Protein AF-A0AA40RXJ2-F1 (afdb_monomer_lite)

InterPro domains:
  IPR011426 CamS sex pheromone cAM373 [PF07537] (45-150)

Secondary structure (DSSP, 8-state):
-----------SS-------S---SEEEPPP-TTS-EEEEETTEE---TTTTHHHHH-S-HHHHHHHHHHHHHHHTTTS-TTT-EEEE--SS-HHHHHHHHSBP-SS-TT-SBPPP-S--STTS----------EEEEEEETTEEEEEE-

Foldseek 3Di:
DDDPDDPDDDPDPDPPLPPPDQPAAWDWDDDDPQDAIFIDHRSHGAEALQPCQLVVLDPDPVVSVCVVVVVVVVCCVPQPRVFWHKYWHHPQHNVNFVLCQDEDDPVRPNHVFHDFPVDDDPPTRDRDQRGDTDIFIWGDDPPDTDTPDD

pLDDT: mean 86.06, std 20.91, range [30.03, 98.62]

Organism: Stutzerimonas stutzeri (NCBI:txid316)

Structure (mmCIF, N/CA/C/O backbone):
data_AF-A0AA40RXJ2-F1
#
_entry.id   AF-A0AA40RXJ2-F1
#
loop_
_atom_site.group_PDB
_atom_site.id
_atom_site.type_symbol
_atom_site.label_atom_id
_atom_site.label_alt_id
_atom_site.label_comp_id
_atom_site.label_asym_id
_atom_site.label_entity_id
_atom_site.label_seq_id
_atom_site.pdbx_PDB_ins_code
_atom_site.Cartn_x
_atom_site.Cartn_y
_atom_site.Cartn_z
_atom_site.occupancy
_atom_site.B_iso_or_equiv
_atom_site.auth_seq_id
_atom_site.auth_comp_id
_atom_site.auth_asym_id
_atom_site.auth_atom_id
_atom_site.pdbx_PDB_model_num
ATOM 1 N N . MET A 1 1 ? 19.383 -27.998 1.063 1.00 39.72 1 MET A N 1
ATOM 2 C CA . MET A 1 1 ? 19.387 -26.521 1.075 1.00 39.72 1 MET A CA 1
ATOM 3 C C . MET A 1 1 ? 18.384 -26.063 2.117 1.00 39.72 1 MET A C 1
ATOM 5 O O . MET A 1 1 ? 17.210 -26.362 1.966 1.00 39.72 1 MET A O 1
ATOM 9 N N . LEU A 1 2 ? 18.852 -25.442 3.201 1.00 30.27 2 LEU A N 1
ATOM 10 C CA . LEU A 1 2 ? 17.996 -24.834 4.220 1.00 30.27 2 LEU A CA 1
ATOM 11 C C . LEU A 1 2 ? 17.590 -23.437 3.739 1.00 30.27 2 LEU A C 1
ATOM 13 O O . LEU A 1 2 ? 18.419 -22.533 3.708 1.00 30.27 2 LEU A O 1
ATOM 17 N N . THR A 1 3 ? 16.330 -23.262 3.354 1.00 30.95 3 THR A N 1
ATOM 18 C CA . THR A 1 3 ? 15.737 -21.945 3.112 1.00 30.95 3 THR A CA 1
ATOM 19 C C . THR A 1 3 ? 15.373 -21.331 4.460 1.00 30.95 3 THR A C 1
ATOM 21 O O . THR A 1 3 ? 14.361 -21.669 5.071 1.00 30.95 3 THR A O 1
ATOM 24 N N . VAL A 1 4 ? 16.234 -20.443 4.952 1.00 34.75 4 VAL A N 1
ATOM 25 C CA . VAL A 1 4 ? 15.946 -19.584 6.104 1.00 34.75 4 VAL A CA 1
ATOM 26 C C . VAL A 1 4 ? 15.056 -18.446 5.605 1.00 34.75 4 VAL A C 1
ATOM 28 O O . VAL A 1 4 ? 15.537 -17.430 5.114 1.00 34.75 4 VAL A O 1
ATOM 31 N N . GLY A 1 5 ? 13.740 -18.646 5.675 1.00 30.03 5 GLY A N 1
ATOM 32 C CA . GLY A 1 5 ? 12.763 -17.577 5.495 1.00 30.03 5 GLY A CA 1
ATOM 33 C C . GLY A 1 5 ? 12.778 -16.672 6.723 1.00 30.03 5 GLY A C 1
ATOM 34 O O . GLY A 1 5 ? 12.234 -17.033 7.765 1.00 30.03 5 GLY A O 1
ATOM 35 N N . GLY A 1 6 ? 13.435 -15.518 6.619 1.00 30.84 6 GLY A N 1
ATOM 36 C CA . GLY A 1 6 ? 13.380 -14.483 7.645 1.00 30.84 6 GLY A CA 1
ATOM 37 C C . GLY A 1 6 ? 11.953 -13.952 7.775 1.00 30.84 6 GLY A C 1
ATOM 38 O O . GLY A 1 6 ? 11.461 -13.259 6.889 1.00 30.84 6 GLY A O 1
ATOM 39 N N . LEU A 1 7 ? 11.275 -14.282 8.876 1.00 37.50 7 LEU A N 1
ATOM 40 C CA . LEU A 1 7 ? 10.064 -13.583 9.301 1.00 37.50 7 LEU A CA 1
ATOM 41 C C . LEU A 1 7 ? 10.478 -12.187 9.786 1.00 37.50 7 LEU A C 1
ATOM 43 O O . LEU A 1 7 ? 11.019 -12.043 10.883 1.00 37.50 7 LEU A O 1
ATOM 47 N N . TYR A 1 8 ? 10.231 -11.158 8.978 1.00 36.06 8 TYR A N 1
ATOM 48 C CA . TYR A 1 8 ? 10.465 -9.773 9.377 1.00 36.06 8 TYR A CA 1
ATOM 49 C C . TYR A 1 8 ? 9.221 -9.224 10.074 1.00 36.06 8 TYR A C 1
ATOM 51 O O . TYR A 1 8 ? 8.202 -8.916 9.459 1.00 36.06 8 TYR A O 1
ATOM 59 N N . PHE A 1 9 ? 9.304 -9.159 11.400 1.00 36.75 9 PHE A N 1
ATOM 60 C CA . PHE A 1 9 ? 8.307 -8.522 12.246 1.00 36.75 9 PHE A CA 1
ATOM 61 C C . PHE A 1 9 ? 8.520 -7.005 12.239 1.00 36.75 9 PHE A C 1
ATOM 63 O O . PHE A 1 9 ? 9.613 -6.528 12.546 1.00 36.75 9 PHE A O 1
ATOM 70 N N . PHE A 1 10 ? 7.459 -6.243 11.974 1.00 45.56 10 PHE A N 1
ATOM 71 C CA . PHE A 1 10 ? 7.390 -4.846 12.387 1.00 45.56 10 PHE A CA 1
ATOM 72 C C . PHE A 1 10 ? 7.573 -4.778 13.907 1.00 45.56 10 PHE A C 1
ATOM 74 O O . PHE A 1 10 ? 6.887 -5.483 14.650 1.00 45.56 10 PHE A O 1
ATOM 81 N N . ASN A 1 11 ? 8.469 -3.911 14.381 1.00 34.88 11 ASN A N 1
ATOM 82 C CA . ASN A 1 11 ? 8.574 -3.566 15.798 1.00 34.88 11 ASN A CA 1
ATOM 83 C C . ASN A 1 11 ? 7.400 -2.649 16.195 1.00 34.88 11 ASN A C 1
ATOM 85 O O . ASN A 1 11 ? 7.585 -1.489 16.553 1.00 34.88 11 ASN A O 1
ATOM 89 N N . MET A 1 12 ? 6.175 -3.163 16.077 1.00 44.91 12 MET A N 1
ATOM 90 C CA . MET A 1 12 ? 5.073 -2.742 16.930 1.00 44.91 12 MET A CA 1
ATOM 91 C C . MET A 1 12 ? 5.325 -3.378 18.293 1.00 44.91 12 MET A C 1
ATOM 93 O O . MET A 1 12 ? 5.675 -4.558 18.353 1.00 44.91 12 MET A O 1
ATOM 97 N N . ASN A 1 13 ? 5.159 -2.612 19.376 1.00 35.81 13 ASN A N 1
ATOM 98 C CA . ASN A 1 13 ? 5.110 -3.136 20.742 1.00 35.81 13 ASN A CA 1
ATOM 99 C C . ASN A 1 13 ? 4.423 -4.501 20.730 1.00 35.81 13 ASN A C 1
ATOM 101 O O . ASN A 1 13 ? 3.267 -4.588 20.320 1.00 35.81 13 ASN A O 1
ATOM 105 N N . ARG A 1 14 ? 5.175 -5.550 21.083 1.00 39.16 14 ARG A N 1
ATOM 106 C CA . ARG A 1 14 ? 4.773 -6.952 20.951 1.00 39.16 14 ARG A CA 1
ATOM 107 C C . ARG A 1 14 ? 3.358 -7.145 21.489 1.00 39.16 14 ARG A C 1
ATOM 109 O O . ARG A 1 14 ? 3.168 -7.319 22.690 1.00 39.16 14 ARG A O 1
ATOM 116 N N . VAL A 1 15 ? 2.369 -7.178 20.601 1.00 38.34 15 VAL A N 1
ATOM 117 C CA . VAL A 1 15 ? 1.108 -7.835 20.910 1.00 38.34 15 VAL A CA 1
ATOM 118 C C . VAL A 1 15 ? 1.434 -9.312 20.777 1.00 38.34 15 VAL A C 1
ATOM 120 O O . VAL A 1 15 ? 1.390 -9.880 19.689 1.00 38.34 15 VAL A O 1
ATOM 123 N N . SER A 1 16 ? 1.896 -9.915 21.872 1.00 33.78 16 SER A N 1
ATOM 124 C CA . SER A 1 16 ? 1.992 -11.366 21.962 1.00 33.78 16 SER A CA 1
ATOM 125 C C . SER A 1 16 ? 0.623 -11.930 21.577 1.00 33.78 16 SER A C 1
ATOM 127 O O . SER A 1 16 ? -0.365 -11.552 22.213 1.00 33.78 16 SER A O 1
ATOM 129 N N . PRO A 1 17 ? 0.510 -12.799 20.557 1.00 35.94 17 PRO A N 1
ATOM 130 C CA . PRO A 1 17 ? -0.735 -13.494 20.312 1.00 35.94 17 PRO A CA 1
ATOM 131 C C . PRO A 1 17 ? -0.895 -14.503 21.446 1.00 35.94 17 PRO A C 1
ATOM 133 O O . PRO A 1 17 ? -0.436 -15.641 21.365 1.00 35.94 17 PRO A O 1
ATOM 136 N N . THR A 1 18 ? -1.514 -14.077 22.545 1.00 34.28 18 THR A N 1
ATOM 137 C CA . THR A 1 18 ? -2.051 -15.007 23.529 1.00 34.28 18 THR A CA 1
ATOM 138 C C . THR A 1 18 ? -3.176 -15.739 22.816 1.00 34.28 18 THR A C 1
ATOM 140 O O . THR A 1 18 ? -4.298 -15.245 22.712 1.00 34.28 18 THR A O 1
ATOM 143 N N . ALA A 1 19 ? -2.855 -16.905 22.257 1.00 44.91 19 ALA A N 1
ATOM 144 C CA . ALA A 1 19 ? -3.822 -17.845 21.721 1.00 44.91 19 ALA A CA 1
ATOM 145 C C . ALA A 1 19 ? -4.636 -18.435 22.882 1.00 44.91 19 ALA A C 1
ATOM 147 O O . ALA A 1 19 ? -4.499 -19.596 23.251 1.00 44.91 19 ALA A O 1
ATOM 148 N N . THR A 1 20 ? -5.496 -17.617 23.477 1.00 38.94 20 THR A N 1
ATOM 149 C CA . THR A 1 20 ? -6.551 -18.055 24.381 1.00 38.94 20 THR A CA 1
ATOM 150 C C . THR A 1 20 ? -7.874 -17.755 23.701 1.00 38.94 20 THR A C 1
ATOM 152 O O . THR A 1 20 ? -8.371 -16.635 23.745 1.00 38.94 20 THR A O 1
ATOM 155 N N . LYS A 1 21 ? -8.415 -18.819 23.094 1.00 43.00 21 LYS A N 1
ATOM 156 C CA . LYS A 1 21 ? -9.666 -18.937 22.328 1.00 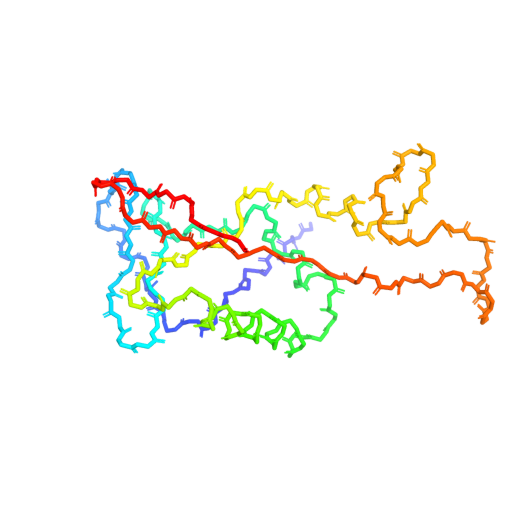43.00 21 LYS A CA 1
ATOM 157 C C . LYS A 1 21 ? -9.583 -18.454 20.874 1.00 43.00 21 LYS A C 1
ATOM 159 O O . LYS A 1 21 ? -9.309 -17.295 20.596 1.00 43.00 21 LYS A O 1
ATOM 164 N N . LYS A 1 22 ? -9.892 -19.369 19.940 1.00 47.09 22 LYS A N 1
ATOM 165 C CA . LYS A 1 22 ? -10.300 -19.040 18.566 1.00 47.09 22 LYS A CA 1
ATOM 166 C C . LYS A 1 22 ? -11.563 -18.176 18.650 1.00 47.09 22 LYS A C 1
ATOM 168 O O . LYS A 1 22 ? -12.671 -18.706 18.679 1.00 47.09 22 LYS A O 1
ATOM 173 N N . ALA A 1 23 ? -11.401 -16.864 18.750 1.00 55.38 23 ALA A N 1
ATOM 174 C CA . ALA A 1 23 ? -12.475 -15.943 18.434 1.00 55.38 23 ALA A CA 1
ATOM 175 C C . ALA A 1 23 ? -12.657 -16.004 16.912 1.00 55.38 23 ALA A C 1
ATOM 177 O O . ALA A 1 23 ? -11.798 -15.555 16.159 1.00 55.38 23 ALA A O 1
ATOM 178 N N . SER A 1 24 ? -13.718 -16.678 16.474 1.00 68.94 24 SER A N 1
ATOM 179 C CA . SER A 1 24 ? -14.178 -16.654 15.085 1.00 68.94 24 SER A CA 1
ATOM 180 C C . SER A 1 24 ? -14.743 -15.267 14.789 1.00 68.94 24 SER A C 1
ATOM 182 O O . SER A 1 24 ? -15.539 -14.769 15.587 1.00 68.94 24 SER A O 1
ATOM 184 N N . GLY A 1 25 ? -14.382 -14.671 13.651 1.00 84.00 25 GLY A N 1
ATOM 185 C CA . GLY A 1 25 ? -14.966 -13.408 13.188 1.00 84.00 25 GLY A CA 1
ATOM 186 C C . GLY A 1 25 ? -14.036 -12.194 13.253 1.00 84.00 25 GLY A C 1
ATOM 187 O O . GLY A 1 25 ? -12.816 -12.318 13.375 1.00 84.00 25 GLY A O 1
ATOM 188 N N . VAL A 1 26 ? -14.637 -11.009 13.106 1.00 90.31 26 VAL A N 1
ATOM 189 C CA . VAL A 1 26 ? -13.943 -9.719 13.002 1.00 90.31 26 VAL A CA 1
ATOM 190 C C . VAL A 1 26 ? -13.939 -9.010 14.355 1.00 90.31 26 VAL A C 1
ATOM 192 O O . VAL A 1 26 ? -14.965 -8.867 15.016 1.00 90.31 26 VAL A O 1
ATOM 195 N N . GLN A 1 27 ? -12.762 -8.563 14.769 1.00 92.38 27 GLN A N 1
ATOM 196 C CA . GLN A 1 27 ? -12.503 -7.807 15.987 1.00 92.38 27 GLN A CA 1
ATOM 197 C C . GLN A 1 27 ? -11.632 -6.595 15.643 1.00 92.38 27 GLN A C 1
ATOM 199 O O . GLN A 1 27 ? -11.050 -6.520 14.561 1.00 92.38 27 GLN A O 1
ATOM 204 N N . ILE A 1 28 ? -11.513 -5.651 16.576 1.00 93.44 28 ILE A N 1
ATOM 205 C CA . ILE A 1 28 ? -10.595 -4.518 16.440 1.00 93.44 28 ILE A CA 1
ATOM 206 C C . ILE A 1 28 ? -9.729 -4.358 17.685 1.00 93.44 28 ILE A C 1
ATOM 208 O O . ILE A 1 28 ? -10.127 -4.761 18.781 1.00 93.44 28 ILE A O 1
ATOM 212 N N . THR A 1 29 ? -8.546 -3.771 17.523 1.00 93.12 29 THR A N 1
ATOM 213 C CA . THR A 1 29 ? -7.649 -3.451 18.643 1.00 93.12 29 THR A CA 1
ATOM 214 C C . THR A 1 29 ? -8.252 -2.407 19.585 1.00 93.12 29 THR A C 1
ATOM 216 O O . THR A 1 29 ? -9.240 -1.740 19.271 1.00 93.12 29 THR A O 1
ATOM 219 N N . GLN A 1 30 ? -7.671 -2.270 20.779 1.00 90.81 30 GLN A N 1
ATOM 220 C CA . GLN A 1 30 ? -8.112 -1.282 21.764 1.00 90.81 30 GLN A CA 1
ATOM 221 C C . GLN A 1 30 ? -7.914 0.149 21.252 1.00 90.81 30 GLN A C 1
ATOM 223 O O . GLN A 1 30 ? -6.937 0.446 20.567 1.00 90.81 30 GLN A O 1
ATOM 228 N N . SER A 1 31 ? -8.843 1.039 21.605 1.00 89.75 31 SER A N 1
ATOM 229 C CA . SER A 1 31 ? -8.748 2.451 21.234 1.00 89.75 31 SER A CA 1
ATOM 230 C C . SER A 1 31 ? -7.628 3.140 22.011 1.00 89.75 31 SER A C 1
ATOM 232 O O . SER A 1 31 ? -7.548 3.023 23.233 1.00 89.75 31 SER A O 1
ATOM 234 N N . THR A 1 32 ? -6.777 3.870 21.291 1.00 92.88 32 THR A N 1
ATOM 235 C CA . THR A 1 32 ? -5.729 4.727 21.854 1.00 92.88 32 THR A CA 1
ATOM 236 C C . THR A 1 32 ? -5.882 6.123 21.249 1.00 92.88 32 THR A C 1
ATOM 238 O O . THR A 1 32 ? -5.952 6.231 20.022 1.00 92.88 32 THR A O 1
ATOM 241 N N . PRO A 1 33 ? -5.943 7.203 22.053 1.00 91.25 33 PRO A N 1
ATOM 242 C CA . PRO A 1 33 ? -6.130 8.553 21.529 1.00 91.25 33 PRO A CA 1
ATOM 243 C C . PRO A 1 33 ? -5.108 8.910 20.441 1.00 91.25 33 PRO A C 1
ATOM 245 O O . PRO A 1 33 ? -3.904 8.746 20.625 1.00 91.25 33 PRO A O 1
ATOM 248 N N . GLY A 1 34 ? -5.597 9.398 19.299 1.00 90.44 34 GLY A N 1
ATOM 249 C CA . GLY A 1 34 ? -4.760 9.806 18.164 1.00 90.44 34 GLY A CA 1
ATOM 250 C C . GLY A 1 34 ? -4.219 8.665 17.290 1.00 90.44 34 GLY A C 1
ATOM 251 O O . GLY A 1 34 ? -3.544 8.944 16.298 1.00 90.44 34 GLY A O 1
ATOM 252 N N . GLN A 1 35 ? -4.526 7.403 17.608 1.00 93.69 35 GLN A N 1
ATOM 253 C CA . GLN A 1 35 ? -4.138 6.232 16.818 1.00 93.69 35 GLN A CA 1
ATOM 254 C C . GLN A 1 35 ? -5.367 5.522 16.254 1.00 93.69 35 GLN A C 1
ATOM 256 O O . GLN A 1 35 ? -6.435 5.524 16.865 1.00 93.69 35 GLN A O 1
ATOM 261 N N . TYR A 1 36 ? -5.216 4.908 15.082 1.00 96.38 36 TYR A N 1
ATOM 262 C CA . TYR A 1 36 ? -6.268 4.066 14.530 1.00 96.38 36 TYR A CA 1
ATOM 263 C C . TYR A 1 36 ? -6.368 2.763 15.318 1.00 96.38 36 TYR A C 1
ATOM 265 O O . TYR A 1 36 ? -5.360 2.132 15.642 1.00 96.38 36 TYR A O 1
ATOM 273 N N . GLN A 1 37 ? -7.598 2.321 15.554 1.00 96.69 37 GLN A N 1
ATOM 274 C CA . GLN A 1 37 ? -7.846 0.908 15.814 1.00 96.69 37 GLN A CA 1
ATOM 275 C C . GLN A 1 37 ? -7.578 0.120 14.528 1.00 96.69 37 GLN A C 1
ATOM 277 O O . GLN A 1 37 ? -7.752 0.653 13.432 1.00 96.69 37 GLN A O 1
ATOM 282 N N . THR A 1 38 ? -7.186 -1.144 14.657 1.00 96.38 38 THR A N 1
ATOM 283 C CA . THR A 1 38 ? -6.869 -2.016 13.521 1.00 96.38 38 THR A CA 1
ATOM 284 C C . THR A 1 38 ? -7.648 -3.318 13.564 1.00 96.38 38 THR A C 1
ATOM 286 O O . THR A 1 38 ? -8.131 -3.721 14.623 1.00 96.38 38 THR A O 1
ATOM 289 N N . VAL A 1 39 ? -7.796 -3.966 12.408 1.00 95.44 39 VAL A N 1
ATOM 290 C CA . VAL A 1 39 ? -8.639 -5.156 12.248 1.00 95.44 39 VAL A CA 1
ATOM 291 C C . VAL A 1 39 ? -7.901 -6.438 12.639 1.00 95.44 39 VAL A C 1
ATOM 293 O O . VAL A 1 39 ? -6.783 -6.710 12.203 1.00 95.44 39 VAL A O 1
ATOM 296 N N . ILE A 1 40 ? -8.568 -7.261 13.445 1.00 93.75 40 ILE A N 1
ATOM 297 C CA . ILE A 1 40 ? -8.179 -8.630 13.780 1.00 93.75 40 ILE A CA 1
ATOM 298 C C . ILE A 1 40 ? -9.255 -9.553 13.212 1.00 93.75 40 ILE A C 1
ATOM 300 O O . ILE A 1 40 ? -10.431 -9.409 13.530 1.00 93.75 40 ILE A 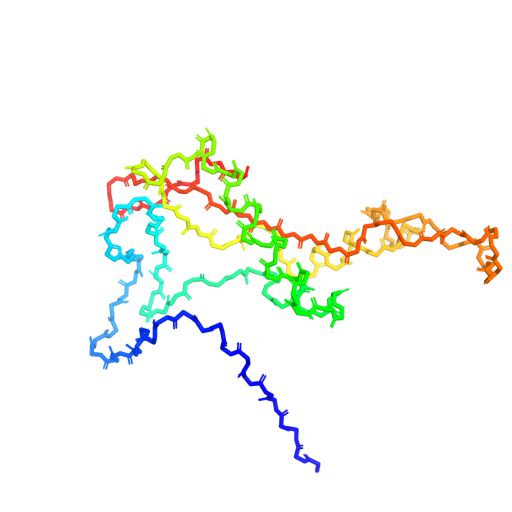O 1
ATOM 304 N N . LYS A 1 41 ? -8.860 -10.520 12.390 1.00 91.25 41 LYS A N 1
ATOM 305 C CA . LYS A 1 41 ? -9.745 -11.531 11.819 1.00 91.25 41 LYS A CA 1
ATOM 306 C C . LYS A 1 41 ? -9.283 -12.915 12.252 1.00 91.25 41 LYS A C 1
ATOM 308 O O . LYS A 1 41 ? -8.106 -13.251 12.128 1.00 91.25 41 LYS A O 1
ATOM 313 N N . ASP A 1 42 ? -10.202 -13.700 12.806 1.00 90.56 42 ASP A N 1
ATOM 314 C CA . ASP A 1 42 ? -9.948 -15.074 13.260 1.00 90.56 42 ASP A CA 1
ATOM 315 C C . ASP A 1 42 ? -8.739 -15.183 14.212 1.00 90.56 42 ASP A C 1
ATOM 317 O O . ASP A 1 42 ? -7.884 -16.070 14.106 1.00 90.56 42 ASP A O 1
ATOM 321 N N . GLY A 1 43 ? -8.653 -14.224 15.140 1.00 89.19 43 GLY A N 1
ATOM 322 C CA . GLY A 1 43 ? -7.597 -14.134 16.149 1.00 89.19 43 GLY A CA 1
ATOM 323 C C . GLY A 1 43 ? -6.233 -13.671 15.628 1.00 89.19 43 GLY A C 1
ATOM 324 O O . GLY A 1 43 ? -5.248 -13.769 16.360 1.00 89.19 43 GLY A O 1
ATOM 325 N N . ARG A 1 44 ? -6.138 -13.180 14.386 1.00 92.81 44 ARG A N 1
ATOM 326 C CA . ARG A 1 44 ? -4.895 -12.653 13.805 1.00 92.81 44 ARG A CA 1
ATOM 327 C C . ARG A 1 44 ? -5.100 -11.260 13.238 1.00 92.81 44 ARG A C 1
ATOM 329 O O . ARG A 1 44 ? -6.153 -10.957 12.696 1.00 92.81 44 ARG A O 1
ATOM 336 N N . TYR A 1 45 ? -4.078 -10.421 13.351 1.00 94.50 45 TYR A N 1
ATOM 337 C CA . TYR A 1 45 ? -4.059 -9.132 12.670 1.00 94.50 45 TYR A CA 1
ATOM 338 C C . TYR A 1 45 ? -4.280 -9.334 11.163 1.00 94.50 45 TYR A C 1
ATOM 340 O O . TYR A 1 45 ? -3.641 -10.208 10.570 1.00 94.50 45 TYR A O 1
ATOM 348 N N . LEU A 1 46 ? -5.218 -8.582 10.583 1.00 95.25 46 LEU A N 1
ATOM 349 C CA . LEU A 1 46 ? -5.570 -8.698 9.173 1.00 95.25 46 LEU A CA 1
ATOM 350 C C . LEU A 1 46 ? -4.527 -7.971 8.329 1.00 95.25 46 LEU A C 1
ATOM 352 O O . LEU A 1 46 ? -4.256 -6.791 8.518 1.00 95.25 46 LEU A O 1
ATOM 356 N N . VAL A 1 47 ? -3.928 -8.723 7.420 1.00 96.38 47 VAL A N 1
ATOM 357 C CA . VAL A 1 47 ? -2.733 -8.330 6.685 1.00 96.38 47 VAL A CA 1
ATOM 358 C C . VAL A 1 47 ? -3.086 -7.934 5.264 1.00 96.38 47 VAL A C 1
ATOM 360 O O . VAL A 1 47 ? -4.038 -8.488 4.719 1.00 96.38 47 VAL A O 1
ATOM 363 N N . SER A 1 48 ? -2.303 -7.046 4.652 1.00 97.25 48 SER A N 1
ATOM 364 C CA . SER A 1 48 ? -2.509 -6.629 3.264 1.00 97.25 48 SER A CA 1
ATOM 365 C C . SER A 1 48 ? -2.548 -7.827 2.313 1.00 97.25 48 SER A C 1
ATOM 367 O O . SER A 1 48 ? -1.721 -8.741 2.414 1.00 97.25 48 SER A O 1
ATOM 369 N N . ALA A 1 49 ? -3.455 -7.779 1.339 1.00 97.62 49 ALA A N 1
ATOM 370 C CA . ALA A 1 49 ? -3.487 -8.715 0.218 1.00 97.62 49 ALA A CA 1
ATOM 371 C C . ALA A 1 49 ? -2.240 -8.602 -0.687 1.00 97.62 49 ALA A C 1
ATOM 373 O O . ALA A 1 49 ? -1.895 -9.558 -1.384 1.00 97.62 49 ALA A O 1
ATOM 374 N N . ALA A 1 50 ? -1.539 -7.467 -0.639 1.00 96.69 50 ALA A N 1
ATOM 375 C CA . ALA A 1 50 ? -0.259 -7.209 -1.298 1.00 96.69 50 ALA A CA 1
ATOM 376 C C . ALA A 1 50 ? 0.919 -7.150 -0.305 1.00 96.69 50 ALA A C 1
ATOM 378 O O . ALA A 1 50 ? 1.939 -6.504 -0.565 1.00 96.69 50 ALA A O 1
ATOM 379 N N . ARG A 1 51 ? 0.803 -7.813 0.857 1.00 93.75 51 ARG A N 1
ATOM 380 C CA . ARG A 1 51 ? 1.863 -7.829 1.874 1.00 93.75 51 ARG A CA 1
ATOM 381 C C . ARG A 1 51 ? 3.216 -8.202 1.259 1.00 93.75 51 ARG A C 1
ATOM 383 O O . ARG A 1 51 ? 3.371 -9.263 0.665 1.00 93.75 51 ARG A O 1
ATOM 390 N N . GLY A 1 52 ? 4.214 -7.361 1.521 1.00 91.31 52 GLY A N 1
ATOM 391 C CA . GLY A 1 52 ? 5.606 -7.587 1.136 1.00 91.31 52 GLY A CA 1
ATOM 392 C C . GLY A 1 52 ? 6.052 -6.807 -0.097 1.00 91.31 52 GLY A C 1
ATOM 393 O O . GLY A 1 52 ? 7.251 -6.592 -0.223 1.00 91.31 52 GLY A O 1
ATOM 394 N N . ILE A 1 53 ? 5.133 -6.309 -0.937 1.00 92.62 53 ILE A N 1
ATOM 395 C CA . ILE A 1 53 ? 5.491 -5.564 -2.157 1.00 92.62 53 ILE A CA 1
ATOM 396 C C . ILE A 1 53 ? 6.353 -4.336 -1.847 1.00 92.62 53 ILE A C 1
ATOM 398 O O . ILE A 1 53 ? 7.397 -4.147 -2.471 1.00 92.62 53 ILE A O 1
ATOM 402 N N . THR A 1 54 ? 5.963 -3.519 -0.866 1.00 88.81 54 THR A N 1
ATOM 403 C CA . THR A 1 54 ? 6.724 -2.324 -0.465 1.00 88.81 54 THR A CA 1
ATOM 404 C C . THR A 1 54 ? 8.129 -2.687 0.011 1.00 88.81 54 THR A C 1
ATOM 406 O O . THR A 1 54 ? 9.099 -2.070 -0.417 1.00 88.81 54 THR A O 1
ATOM 409 N N . ALA A 1 55 ? 8.249 -3.745 0.816 1.00 87.31 55 ALA A N 1
ATOM 410 C CA . ALA A 1 55 ? 9.520 -4.226 1.350 1.00 87.31 55 ALA A CA 1
ATOM 411 C C . ALA A 1 55 ? 10.455 -4.838 0.292 1.00 87.31 55 ALA A C 1
ATOM 413 O O . ALA A 1 55 ? 11.669 -4.802 0.471 1.00 87.31 55 ALA A O 1
ATOM 414 N N . THR A 1 56 ? 9.921 -5.426 -0.782 1.00 87.06 56 THR A N 1
ATOM 415 C CA . THR A 1 56 ? 10.737 -6.014 -1.859 1.00 87.06 56 THR A CA 1
ATOM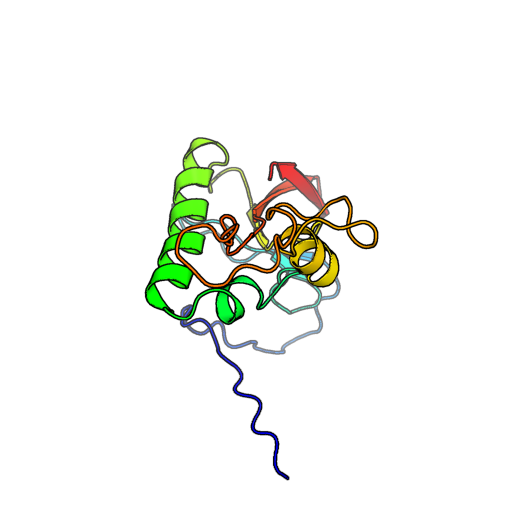 416 C C . THR A 1 56 ? 11.088 -5.022 -2.957 1.00 87.06 56 THR A C 1
ATOM 418 O O . THR A 1 56 ? 12.082 -5.218 -3.651 1.00 87.06 56 THR A O 1
ATOM 421 N N . SER A 1 57 ? 10.267 -3.988 -3.144 1.00 83.81 57 SER A N 1
ATOM 422 C CA . SER A 1 57 ? 10.432 -3.029 -4.242 1.00 83.81 57 SER A CA 1
ATOM 423 C C . SER A 1 57 ? 11.352 -1.866 -3.882 1.00 83.81 57 SER A C 1
ATOM 425 O O . SER A 1 57 ? 11.874 -1.219 -4.784 1.00 83.81 57 SER A O 1
ATOM 427 N N . GLU A 1 58 ? 11.568 -1.608 -2.591 1.00 85.00 58 GLU A N 1
ATOM 428 C CA . GLU A 1 58 ? 12.419 -0.530 -2.097 1.00 85.00 58 GLU A CA 1
ATOM 429 C C . GLU A 1 58 ? 13.603 -1.112 -1.298 1.00 85.00 58 GLU A C 1
ATOM 431 O O . GLU A 1 58 ? 13.393 -1.716 -0.241 1.00 85.00 58 GLU A O 1
ATOM 436 N N . PRO A 1 59 ? 14.854 -0.971 -1.777 1.00 84.12 59 PRO A N 1
ATOM 437 C CA . PRO A 1 59 ? 16.027 -1.491 -1.073 1.00 84.12 59 PRO A CA 1
ATOM 438 C C . PRO A 1 59 ? 16.275 -0.818 0.284 1.00 84.12 59 PRO A C 1
ATOM 440 O O . PRO A 1 59 ? 16.902 -1.422 1.161 1.00 84.12 59 PRO A O 1
ATOM 443 N N . ASN A 1 60 ? 15.812 0.418 0.480 1.00 89.56 60 ASN A N 1
ATOM 444 C CA . ASN A 1 60 ? 16.010 1.149 1.719 1.00 89.56 60 ASN A CA 1
ATOM 445 C C . ASN A 1 60 ? 14.824 0.983 2.682 1.00 89.56 60 ASN A C 1
ATOM 447 O O . ASN A 1 60 ? 13.755 1.569 2.526 1.00 89.56 60 ASN A O 1
ATOM 451 N N . GLN A 1 61 ? 15.044 0.247 3.773 1.00 87.25 61 GLN A N 1
ATOM 452 C CA . GLN A 1 61 ? 14.018 0.017 4.800 1.00 87.25 61 GLN A CA 1
ATOM 453 C C . GLN A 1 61 ? 13.480 1.310 5.434 1.00 87.25 61 GLN A C 1
ATOM 455 O O . GLN A 1 61 ? 12.346 1.337 5.919 1.00 87.25 61 GLN A O 1
ATOM 460 N N . LEU A 1 62 ? 14.287 2.375 5.460 1.00 91.44 62 LEU A N 1
ATOM 461 C CA . LEU A 1 62 ? 13.859 3.672 5.968 1.00 91.44 62 LEU A CA 1
ATOM 462 C C . LEU A 1 62 ? 12.807 4.303 5.047 1.00 91.44 62 LEU A C 1
ATOM 464 O O . LEU A 1 62 ? 11.817 4.841 5.543 1.00 91.44 62 LEU A O 1
ATOM 468 N N . ASP A 1 63 ? 12.976 4.158 3.734 1.00 90.88 63 ASP A N 1
ATOM 469 C CA . ASP A 1 63 ? 12.059 4.696 2.730 1.00 90.88 63 ASP A CA 1
ATOM 470 C C . ASP A 1 63 ? 10.734 3.931 2.741 1.00 90.88 63 ASP A C 1
ATOM 472 O O . ASP A 1 63 ? 9.678 4.560 2.759 1.00 90.88 63 ASP A O 1
ATOM 476 N N . VAL A 1 64 ? 10.766 2.600 2.895 1.00 90.62 64 VAL A N 1
ATOM 477 C CA . VAL A 1 64 ? 9.556 1.783 3.132 1.00 90.62 64 VAL A CA 1
ATOM 478 C C . VAL A 1 64 ? 8.775 2.310 4.334 1.00 90.62 64 VAL A C 1
ATOM 480 O O . VAL A 1 64 ? 7.580 2.600 4.246 1.00 90.62 64 VAL A O 1
ATOM 483 N N . LYS A 1 65 ? 9.464 2.475 5.470 1.00 89.88 65 LYS A N 1
ATOM 484 C CA . LYS A 1 65 ? 8.838 2.938 6.709 1.00 89.88 65 LYS A CA 1
ATOM 485 C C . LYS A 1 65 ? 8.256 4.338 6.545 1.00 89.88 65 LYS A C 1
ATOM 487 O O . LYS A 1 65 ? 7.139 4.587 7.004 1.00 89.88 65 LYS A O 1
ATOM 492 N N . HIS A 1 66 ? 8.996 5.264 5.941 1.00 93.50 66 HIS A N 1
ATOM 493 C CA . HIS A 1 66 ? 8.515 6.626 5.732 1.00 93.50 66 HIS A CA 1
ATOM 494 C C . HIS A 1 66 ? 7.349 6.678 4.761 1.00 93.50 66 HIS A C 1
ATOM 496 O O . HIS A 1 66 ? 6.393 7.390 5.050 1.00 93.50 66 HIS A O 1
ATOM 502 N N . PHE A 1 67 ? 7.382 5.912 3.675 1.00 94.12 67 PHE A N 1
ATOM 503 C CA . PHE A 1 67 ? 6.296 5.844 2.709 1.00 94.12 67 PHE A CA 1
ATOM 504 C C . PHE A 1 67 ? 4.983 5.410 3.372 1.00 94.12 67 PHE A C 1
ATOM 506 O O . PHE A 1 67 ? 4.004 6.153 3.344 1.00 94.12 67 PHE A O 1
ATOM 513 N N . GLU A 1 68 ? 4.980 4.266 4.063 1.00 93.25 68 GLU A N 1
ATOM 514 C CA . GLU A 1 68 ? 3.767 3.734 4.696 1.00 93.25 68 GLU A CA 1
ATOM 515 C C . GLU A 1 68 ? 3.265 4.624 5.844 1.00 93.25 68 GLU A C 1
ATOM 517 O O . GLU A 1 68 ? 2.068 4.911 5.941 1.00 93.25 68 GLU A O 1
ATOM 522 N N . SER A 1 69 ? 4.172 5.103 6.705 1.00 94.12 69 SER A N 1
ATOM 523 C CA . SER A 1 69 ? 3.788 5.929 7.858 1.00 94.12 69 SER A CA 1
ATOM 524 C C . SER A 1 69 ? 3.360 7.344 7.469 1.00 94.12 69 SER A C 1
ATOM 526 O O . SER A 1 69 ? 2.412 7.864 8.056 1.00 94.12 69 SER A O 1
ATOM 528 N N . SER A 1 70 ? 3.999 7.958 6.469 1.00 96.31 70 SER A N 1
ATOM 529 C CA . SER A 1 70 ? 3.633 9.302 6.001 1.00 96.31 70 SER A CA 1
ATOM 530 C C . SER A 1 70 ? 2.328 9.278 5.218 1.00 96.31 70 SER A C 1
ATOM 532 O O . SER A 1 70 ? 1.526 10.197 5.366 1.00 96.31 70 SER A O 1
ATOM 534 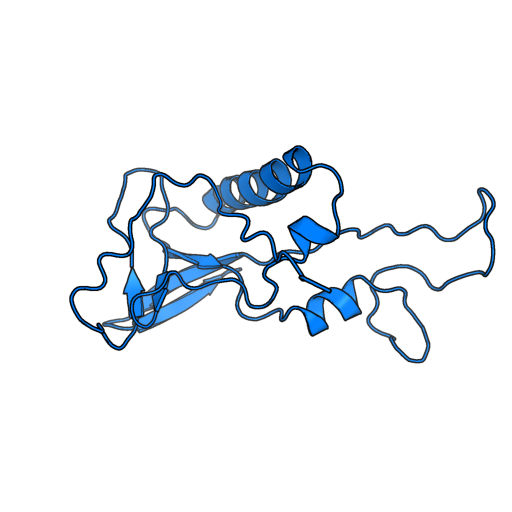N N . LEU A 1 71 ? 2.074 8.216 4.442 1.00 97.06 71 LEU A N 1
ATOM 535 C CA . LEU A 1 71 ? 0.777 8.023 3.800 1.00 97.06 71 LEU A CA 1
ATOM 536 C C . LEU A 1 71 ? -0.328 7.883 4.853 1.00 97.06 71 LEU A C 1
ATOM 538 O O . LEU A 1 71 ? -1.334 8.579 4.773 1.00 97.06 71 LEU A O 1
ATOM 542 N N . LEU A 1 72 ? -0.104 7.075 5.897 1.00 96.56 72 LEU A N 1
ATOM 543 C CA . LEU A 1 72 ? -1.074 6.930 6.988 1.00 96.56 72 LEU A CA 1
ATOM 544 C C . LEU A 1 72 ? -1.308 8.248 7.742 1.00 96.56 72 LEU A C 1
ATOM 546 O O . LEU A 1 72 ? -2.435 8.548 8.135 1.00 96.56 72 LEU A O 1
ATOM 550 N N . GLU A 1 73 ? -0.259 9.046 7.953 1.00 97.06 73 GLU A N 1
ATOM 551 C CA . GLU A 1 73 ? -0.381 10.368 8.571 1.00 97.06 73 GLU A CA 1
ATOM 552 C C . GLU A 1 73 ? -1.197 11.327 7.694 1.00 97.06 73 GLU A C 1
ATOM 554 O O . GLU A 1 73 ? -2.098 12.000 8.198 1.00 97.06 73 GLU A O 1
ATOM 559 N N . LEU A 1 74 ? -0.955 11.339 6.379 1.00 97.44 74 LEU A N 1
ATOM 560 C CA . LEU A 1 74 ? -1.733 12.130 5.425 1.00 97.44 74 LEU A CA 1
ATOM 561 C C . LEU A 1 74 ? -3.215 11.733 5.443 1.00 97.44 74 LEU A C 1
ATOM 563 O O . LEU A 1 74 ? -4.092 12.607 5.453 1.00 97.44 74 LEU A O 1
ATOM 567 N N . SER A 1 75 ? -3.503 10.434 5.524 1.00 97.81 75 SER A N 1
ATOM 568 C CA . SER A 1 75 ? -4.864 9.897 5.576 1.00 97.81 75 SER A CA 1
ATOM 569 C C . SER A 1 75 ? -5.667 10.408 6.775 1.00 97.81 75 SER A C 1
ATOM 571 O O . SER A 1 75 ? -6.879 10.595 6.663 1.00 97.81 75 SER A O 1
ATOM 573 N N . LYS A 1 76 ? -5.021 10.776 7.894 1.00 96.81 76 LYS A N 1
ATOM 574 C CA . LYS A 1 76 ? -5.698 11.407 9.048 1.00 96.81 76 LYS A CA 1
ATOM 575 C C . LYS A 1 76 ? -6.329 12.757 8.716 1.00 96.81 76 LYS A C 1
ATOM 577 O O . LYS A 1 76 ? -7.179 13.239 9.473 1.00 96.81 76 LYS A O 1
ATOM 582 N N . SER A 1 77 ? -5.941 13.409 7.620 1.00 97.00 77 SER A N 1
ATOM 583 C CA . SER A 1 77 ? -6.596 14.642 7.172 1.00 97.00 77 SER A CA 1
ATOM 584 C C . SER A 1 77 ? -8.059 14.397 6.782 1.00 97.00 77 SER A C 1
ATOM 586 O O . SER A 1 77 ? -8.907 15.203 7.171 1.00 97.00 77 SER A O 1
ATOM 588 N N . GLN A 1 78 ? -8.353 13.254 6.148 1.00 97.69 78 GLN A N 1
ATOM 589 C CA . GLN A 1 78 ? -9.682 12.867 5.657 1.00 97.69 78 GLN A CA 1
ATOM 590 C C . GLN A 1 78 ? -10.380 11.853 6.574 1.00 97.69 78 GLN A C 1
ATOM 592 O O . GLN A 1 78 ? -11.556 12.002 6.899 1.00 97.69 78 GLN A O 1
ATOM 597 N N . PHE A 1 79 ? -9.643 10.860 7.071 1.00 98.06 79 PHE A N 1
ATOM 598 C CA . PHE A 1 79 ? -10.170 9.755 7.865 1.00 98.06 79 PHE A CA 1
ATOM 599 C C . PHE A 1 79 ? -9.716 9.887 9.316 1.00 98.06 79 PHE A C 1
ATOM 601 O O . PHE A 1 79 ? -8.681 9.362 9.706 1.00 98.06 79 PHE A O 1
ATOM 608 N N . LYS A 1 80 ? -10.449 10.611 10.166 1.00 97.56 80 LYS A N 1
ATOM 609 C CA . LYS A 1 80 ? -10.018 10.832 11.560 1.00 97.56 80 LYS A CA 1
ATOM 610 C C . LYS A 1 80 ? -9.931 9.508 12.348 1.00 97.56 80 LYS A C 1
ATOM 612 O O . LYS A 1 80 ? -10.914 8.767 12.355 1.00 97.56 80 LYS A O 1
ATOM 617 N N . PRO A 1 81 ? -8.847 9.238 13.107 1.00 96.06 81 PRO A N 1
ATOM 618 C CA . PRO A 1 81 ? -8.720 8.008 13.905 1.00 96.06 81 PRO A CA 1
ATOM 619 C C . PRO A 1 81 ? -9.833 7.775 14.933 1.00 96.06 81 PRO A C 1
ATOM 621 O O . PRO A 1 81 ? -10.115 6.643 15.302 1.00 96.06 81 PRO A O 1
ATOM 624 N N . ALA A 1 82 ? -10.494 8.844 15.384 1.00 95.12 82 ALA A N 1
ATOM 625 C CA . ALA A 1 82 ? -11.642 8.751 16.285 1.00 95.12 82 ALA A CA 1
ATOM 626 C C . ALA A 1 82 ? -12.927 8.235 15.603 1.00 95.12 82 ALA A C 1
ATOM 628 O O . ALA A 1 82 ? -13.882 7.888 16.292 1.00 95.12 82 ALA A O 1
ATOM 629 N N . GLN A 1 83 ? -12.974 8.232 14.268 1.00 95.69 83 GLN A N 1
ATOM 630 C CA . GLN A 1 83 ? -14.164 7.910 13.474 1.00 95.69 83 GLN A CA 1
ATOM 631 C C . GLN A 1 83 ? -13.981 6.660 12.608 1.00 95.69 83 GLN A C 1
ATOM 633 O O . GLN A 1 83 ? -14.964 5.981 12.317 1.00 95.69 83 GLN A O 1
ATOM 638 N N . TYR A 1 84 ? -12.743 6.352 12.217 1.00 97.88 84 TYR A N 1
ATOM 639 C CA . TYR A 1 84 ? -12.425 5.268 11.293 1.00 97.88 84 TYR A CA 1
ATOM 640 C C . TYR A 1 84 ? -11.456 4.259 11.906 1.00 97.88 84 TYR A C 1
ATOM 642 O O . TYR A 1 84 ? -10.654 4.575 12.783 1.00 97.88 84 TYR A O 1
ATOM 650 N N . ILE A 1 85 ? -11.532 3.034 11.403 1.00 97.94 85 ILE A N 1
ATOM 651 C CA . ILE A 1 85 ? -10.651 1.917 11.732 1.00 97.94 85 ILE A CA 1
ATOM 652 C C . ILE A 1 85 ? -9.731 1.704 10.535 1.00 97.94 85 ILE A C 1
ATOM 654 O O . ILE A 1 85 ? -10.205 1.649 9.402 1.00 97.94 85 ILE A O 1
ATOM 658 N N . PHE A 1 86 ? -8.434 1.575 10.788 1.00 98.38 86 PHE A N 1
ATOM 659 C CA . PHE A 1 86 ? -7.460 1.263 9.751 1.00 98.38 86 PHE A CA 1
ATOM 660 C C . PHE A 1 86 ? -7.450 -0.240 9.466 1.00 98.38 86 PHE A C 1
ATOM 662 O O . PHE A 1 86 ? -7.404 -1.069 10.381 1.00 98.38 86 PHE A O 1
ATOM 669 N N . GLN A 1 87 ? -7.446 -0.591 8.191 1.00 98.25 87 GLN A N 1
ATOM 670 C CA . GLN A 1 87 ? -7.240 -1.941 7.701 1.00 98.25 87 GLN A CA 1
ATOM 671 C C . GLN A 1 87 ? -6.166 -1.887 6.607 1.00 98.25 87 GLN A C 1
ATOM 673 O O . GLN A 1 87 ? -6.185 -1.009 5.751 1.00 98.25 87 GLN A O 1
ATOM 678 N N . GLU A 1 88 ? -5.198 -2.804 6.642 1.00 97.75 88 GLU A N 1
ATOM 679 C CA . GLU A 1 88 ? -4.246 -2.930 5.531 1.00 97.75 88 GLU A CA 1
ATOM 680 C C . GLU A 1 88 ? -4.986 -3.302 4.240 1.00 97.75 88 GLU A C 1
ATOM 682 O O . GLU A 1 88 ? -5.899 -4.123 4.300 1.00 97.75 88 GLU A O 1
ATOM 687 N N . GLY A 1 89 ? -4.571 -2.758 3.091 1.00 98.00 89 GLY A N 1
ATOM 688 C CA . GLY A 1 89 ? -5.298 -2.886 1.824 1.00 98.00 89 GLY A CA 1
ATOM 689 C C . GLY A 1 89 ? -5.691 -4.312 1.446 1.00 98.00 89 GLY A C 1
ATOM 690 O O . GLY A 1 89 ? -4.851 -5.223 1.457 1.00 98.00 89 GLY A O 1
ATOM 691 N N . GLN A 1 90 ? -6.977 -4.509 1.157 1.00 98.12 90 GLN A N 1
ATOM 692 C CA . GLN A 1 90 ? -7.555 -5.813 0.825 1.00 98.12 90 GLN A CA 1
ATOM 693 C C . GLN A 1 90 ? -7.996 -5.950 -0.638 1.00 98.12 90 GLN A C 1
ATOM 695 O O . GLN A 1 90 ? -8.292 -7.074 -1.052 1.00 98.12 90 GLN A O 1
ATOM 700 N N . TYR A 1 91 ? -8.070 -4.866 -1.417 1.00 98.06 91 TYR A N 1
ATOM 701 C CA . TYR A 1 91 ? -8.637 -4.907 -2.771 1.00 98.06 91 TYR A CA 1
ATOM 702 C C . TYR A 1 91 ? -7.564 -5.080 -3.841 1.00 98.06 91 TYR A C 1
ATOM 704 O O . TYR A 1 91 ? -7.812 -5.737 -4.855 1.00 98.06 91 TYR A O 1
ATOM 712 N N . LEU A 1 92 ? -6.360 -4.559 -3.609 1.00 97.69 92 LEU A N 1
ATOM 713 C CA . LEU A 1 92 ? -5.218 -4.771 -4.486 1.00 97.69 92 LEU A CA 1
ATOM 714 C C . LEU A 1 92 ? -4.386 -5.957 -3.987 1.00 97.69 92 LEU A C 1
ATOM 716 O O . LEU A 1 92 ? -3.653 -5.875 -3.002 1.00 97.69 92 LEU A O 1
ATOM 720 N N . THR A 1 93 ? -4.506 -7.092 -4.680 1.00 97.88 93 THR A N 1
ATOM 721 C CA . THR A 1 93 ? -3.696 -8.289 -4.404 1.00 97.88 93 THR A CA 1
ATOM 722 C C . THR A 1 93 ? -2.250 -8.101 -4.852 1.00 97.88 93 THR A C 1
ATOM 724 O O . THR A 1 93 ? -1.982 -7.302 -5.748 1.00 97.88 93 THR A O 1
ATOM 727 N N . ALA A 1 94 ? -1.321 -8.884 -4.292 1.00 96.94 94 ALA A N 1
ATOM 728 C CA . ALA A 1 94 ? 0.084 -8.875 -4.712 1.00 96.94 94 ALA A CA 1
ATOM 729 C C . ALA A 1 94 ? 0.243 -8.993 -6.240 1.00 96.94 94 ALA A C 1
ATOM 731 O O . ALA A 1 94 ? 0.900 -8.148 -6.836 1.00 96.94 94 ALA A O 1
ATOM 732 N N . ASP A 1 95 ? -0.436 -9.954 -6.877 1.00 96.94 95 ASP A N 1
ATOM 733 C CA . ASP A 1 95 ? -0.381 -10.146 -8.334 1.00 96.94 95 ASP A CA 1
ATOM 734 C C . ASP A 1 95 ? -0.894 -8.920 -9.102 1.00 96.94 95 ASP A C 1
ATOM 736 O O . ASP A 1 95 ? -0.296 -8.503 -10.093 1.00 96.94 95 ASP A O 1
ATOM 740 N N . THR A 1 96 ? -1.982 -8.302 -8.628 1.00 98.06 96 THR A N 1
ATOM 741 C CA . THR A 1 96 ? -2.531 -7.083 -9.240 1.00 98.06 96 THR A CA 1
ATOM 742 C C . THR A 1 96 ? -1.525 -5.944 -9.150 1.00 98.06 96 THR A C 1
ATOM 744 O O . THR A 1 96 ? -1.242 -5.287 -10.149 1.00 98.06 96 THR A O 1
ATOM 747 N N . VAL A 1 97 ? -0.946 -5.733 -7.967 1.00 97.94 97 VAL A N 1
ATOM 748 C CA . VAL A 1 97 ? 0.047 -4.681 -7.750 1.00 97.94 97 VAL A CA 1
ATOM 749 C C . VAL A 1 97 ? 1.304 -4.934 -8.583 1.00 97.94 97 VAL A C 1
ATOM 751 O O . VAL A 1 97 ? 1.784 -4.016 -9.240 1.00 97.94 97 VAL A O 1
ATOM 754 N N . THR A 1 98 ? 1.816 -6.165 -8.625 1.00 96.62 98 THR A N 1
ATOM 755 C CA . THR A 1 98 ? 2.973 -6.528 -9.455 1.00 96.62 98 THR A CA 1
ATOM 756 C C . THR A 1 98 ? 2.712 -6.257 -10.936 1.00 96.62 98 THR A C 1
ATOM 758 O O . THR A 1 98 ? 3.573 -5.684 -11.602 1.00 96.62 98 THR A O 1
ATOM 761 N N . ASN A 1 99 ? 1.522 -6.589 -11.443 1.00 97.88 99 ASN A N 1
ATOM 762 C CA . ASN A 1 99 ? 1.154 -6.310 -12.832 1.00 97.88 99 ASN A CA 1
ATOM 763 C C . ASN A 1 99 ? 1.058 -4.803 -13.116 1.00 97.88 99 ASN A C 1
ATOM 765 O O . ASN A 1 99 ? 1.555 -4.344 -14.143 1.00 97.88 99 ASN A O 1
ATOM 769 N N . LEU A 1 100 ? 0.481 -4.020 -12.199 1.00 98.38 100 LEU A N 1
ATOM 770 C CA . LEU A 1 100 ? 0.423 -2.560 -12.325 1.00 98.38 100 LEU A CA 1
ATOM 771 C C . LEU A 1 100 ? 1.820 -1.925 -12.286 1.00 98.38 100 LEU A C 1
ATOM 773 O O . LEU A 1 100 ? 2.093 -1.001 -13.042 1.00 98.38 100 LEU A O 1
ATOM 777 N N . LEU A 1 101 ? 2.724 -2.414 -11.436 1.00 97.56 101 LEU A N 1
ATOM 778 C CA . LEU A 1 101 ? 4.095 -1.900 -11.338 1.00 97.56 101 LEU A CA 1
ATOM 779 C C . LEU A 1 101 ? 4.995 -2.350 -12.496 1.00 97.56 101 LEU A C 1
ATOM 781 O O . LEU A 1 101 ? 6.065 -1.779 -12.701 1.00 97.56 101 LEU A O 1
ATOM 785 N N . ALA A 1 102 ? 4.603 -3.357 -13.268 1.00 97.75 102 ALA A N 1
ATOM 786 C CA . ALA A 1 102 ? 5.365 -3.772 -14.434 1.00 97.75 102 ALA A CA 1
ATOM 787 C C . ALA A 1 102 ? 5.283 -2.737 -15.572 1.00 97.75 102 ALA A C 1
ATOM 789 O O . ALA A 1 102 ? 4.487 -1.791 -15.561 1.00 97.75 102 ALA A O 1
ATOM 790 N N . ARG A 1 103 ? 6.146 -2.913 -16.576 1.00 98.44 103 ARG A N 1
ATOM 791 C CA . ARG A 1 103 ? 6.075 -2.128 -17.810 1.00 98.44 103 ARG A CA 1
ATOM 792 C C . ARG A 1 103 ? 4.813 -2.479 -18.586 1.00 98.44 103 ARG A C 1
ATOM 794 O O . ARG A 1 103 ? 4.394 -3.640 -18.614 1.00 98.44 103 ARG A O 1
ATOM 801 N N . GLN A 1 104 ? 4.261 -1.475 -19.246 1.00 98.38 104 GLN A N 1
ATOM 802 C CA . GLN A 1 104 ? 3.268 -1.655 -20.281 1.00 98.38 104 GLN A CA 1
ATOM 803 C C . GLN A 1 104 ? 3.850 -2.530 -21.401 1.00 98.38 104 GLN A C 1
ATOM 805 O O . GLN A 1 104 ? 5.041 -2.462 -21.717 1.00 98.38 104 GLN A O 1
ATOM 810 N N . SER A 1 105 ? 3.017 -3.399 -21.960 1.00 98.00 105 SER A N 1
ATOM 811 C CA . SER A 1 105 ? 3.314 -4.202 -23.147 1.00 98.00 105 SER A CA 1
ATOM 812 C C . SER A 1 105 ? 2.013 -4.756 -23.730 1.00 98.00 105 SER A C 1
ATOM 814 O O . SER A 1 105 ? 0.948 -4.602 -23.132 1.00 98.00 105 SER A O 1
ATOM 816 N N . ASN A 1 106 ? 2.094 -5.471 -24.853 1.00 97.25 106 ASN A N 1
ATOM 817 C CA . ASN A 1 106 ? 0.939 -6.182 -25.412 1.00 97.25 106 ASN A CA 1
ATOM 818 C C . ASN A 1 106 ? 0.343 -7.212 -24.432 1.00 97.25 106 ASN A C 1
ATOM 820 O O . ASN A 1 106 ? -0.876 -7.348 -24.365 1.00 97.25 106 ASN A O 1
ATOM 824 N N . ASP A 1 107 ? 1.190 -7.895 -23.652 1.00 97.06 107 ASP A N 1
ATOM 825 C CA . ASP A 1 107 ? 0.767 -8.910 -22.675 1.00 97.06 107 ASP A CA 1
ATOM 826 C C . ASP A 1 107 ? 0.367 -8.296 -21.321 1.00 97.06 107 ASP A C 1
ATOM 828 O O . ASP A 1 107 ? -0.335 -8.925 -20.529 1.00 97.06 107 ASP A O 1
ATOM 832 N N . ASN A 1 108 ? 0.784 -7.053 -21.056 1.00 97.75 108 ASN A N 1
ATOM 833 C CA . ASN A 1 108 ? 0.409 -6.285 -19.872 1.00 97.75 108 ASN A CA 1
ATOM 834 C C . ASN A 1 108 ? 0.019 -4.842 -20.242 1.00 97.75 108 ASN A C 1
ATOM 836 O O . ASN A 1 108 ? 0.785 -3.905 -19.996 1.00 97.75 108 ASN A O 1
ATOM 840 N N . PRO A 1 109 ? -1.173 -4.630 -20.821 1.00 97.44 109 PRO A N 1
ATOM 841 C CA . PRO A 1 109 ? -1.599 -3.304 -21.264 1.00 97.44 109 PRO A CA 1
ATOM 842 C C . PRO A 1 109 ? -1.863 -2.329 -20.107 1.00 97.44 109 PRO A C 1
ATOM 844 O O . PRO A 1 109 ? -1.935 -1.127 -20.336 1.00 97.44 109 PRO A O 1
ATOM 847 N N . ASN A 1 110 ? -1.996 -2.830 -18.872 1.00 97.38 110 ASN A N 1
ATOM 848 C CA . ASN A 1 110 ? -2.292 -2.031 -17.679 1.00 97.38 110 ASN A CA 1
ATOM 849 C C . ASN A 1 110 ? -1.043 -1.681 -16.850 1.00 97.38 110 ASN A C 1
ATOM 851 O O . ASN A 1 110 ? -1.178 -1.116 -15.765 1.00 97.38 110 ASN A O 1
ATOM 855 N N . GLY A 1 111 ? 0.158 -2.034 -17.320 1.00 98.31 111 GLY A N 1
ATOM 856 C CA . GLY A 1 111 ? 1.401 -1.645 -16.658 1.00 98.31 111 GLY A CA 1
ATOM 857 C C . GLY A 1 111 ? 1.544 -0.123 -16.608 1.00 98.31 111 GLY A C 1
ATOM 858 O O . GLY A 1 111 ? 1.367 0.558 -17.613 1.00 98.31 111 GLY A O 1
ATOM 859 N N . LEU A 1 112 ? 1.860 0.418 -15.435 1.00 98.38 112 LEU A N 1
ATOM 860 C CA . LEU A 1 112 ? 1.978 1.860 -15.203 1.00 98.38 112 LEU A CA 1
ATOM 861 C C . LEU A 1 112 ? 3.341 2.412 -15.627 1.00 98.38 112 LEU A C 1
ATOM 863 O O . LEU A 1 112 ? 3.501 3.622 -15.785 1.00 98.38 112 LEU A O 1
ATOM 867 N N . ASN A 1 113 ? 4.339 1.541 -15.782 1.00 98.50 113 ASN A N 1
ATOM 868 C CA . ASN A 1 113 ? 5.657 1.932 -16.259 1.00 98.50 113 ASN A CA 1
ATOM 869 C C . ASN A 1 113 ? 5.726 1.878 -17.791 1.00 98.50 113 ASN A C 1
ATOM 871 O O . ASN A 1 113 ? 5.075 1.037 -18.404 1.00 98.50 113 ASN A O 1
ATOM 875 N N . PRO A 1 114 ? 6.528 2.739 -18.436 1.00 98.31 114 PRO A N 1
ATOM 876 C CA . PRO A 1 114 ? 6.595 2.805 -19.892 1.00 98.31 114 PRO A CA 1
ATOM 877 C C . PRO A 1 114 ? 7.110 1.499 -20.500 1.00 98.31 114 PRO A C 1
ATOM 879 O O . PRO A 1 114 ? 7.936 0.805 -19.891 1.00 98.31 114 PRO A O 1
ATOM 882 N N . GLU A 1 115 ? 6.670 1.213 -21.728 1.00 98.31 115 GLU A N 1
ATOM 883 C CA . GLU A 1 115 ? 7.170 0.086 -22.520 1.00 98.31 115 GLU A CA 1
ATOM 884 C C . GLU A 1 115 ? 8.700 0.113 -22.608 1.00 98.31 115 GLU A C 1
ATOM 886 O O . GLU A 1 115 ? 9.332 1.178 -22.611 1.00 98.31 115 GLU A O 1
ATOM 891 N N . ASP A 1 116 ? 9.313 -1.066 -22.662 1.00 97.50 116 ASP A N 1
ATOM 892 C CA . ASP A 1 116 ? 10.757 -1.162 -22.833 1.00 97.50 116 ASP A CA 1
ATOM 893 C C . ASP A 1 116 ? 11.146 -0.751 -24.259 1.00 97.50 116 ASP A C 1
ATOM 895 O O . ASP A 1 116 ? 10.670 -1.324 -25.237 1.00 97.50 116 ASP A O 1
ATOM 899 N N . ASN A 1 117 ? 12.024 0.246 -24.379 1.00 97.31 117 ASN A N 1
ATOM 900 C CA . ASN A 1 117 ? 12.532 0.713 -25.667 1.00 97.31 117 ASN A CA 1
ATOM 901 C C . ASN A 1 117 ? 13.839 0.017 -26.087 1.00 97.31 117 ASN A C 1
ATOM 903 O O . ASN A 1 117 ? 14.448 0.416 -27.080 1.00 97.31 117 ASN A O 1
ATOM 907 N N . GLY A 1 118 ? 14.287 -0.993 -25.331 1.00 97.44 118 GLY A N 1
ATOM 908 C CA . GLY A 1 118 ? 15.468 -1.806 -25.622 1.00 97.44 118 GLY A CA 1
ATOM 909 C C . GLY A 1 118 ? 16.800 -1.093 -25.387 1.00 97.44 118 GLY A C 1
ATOM 910 O O . GLY A 1 118 ? 17.854 -1.639 -25.713 1.00 97.44 118 GLY A O 1
ATOM 911 N N . LYS A 1 119 ? 16.780 0.126 -24.839 1.00 97.44 119 LYS A N 1
ATOM 912 C CA . LYS A 1 119 ? 17.986 0.913 -24.583 1.00 97.44 119 LYS A CA 1
ATOM 913 C C . LYS A 1 119 ? 18.429 0.793 -23.132 1.00 97.44 119 LYS A C 1
ATOM 915 O O . LYS A 1 119 ? 17.617 0.688 -22.215 1.00 97.44 119 LYS A O 1
ATOM 920 N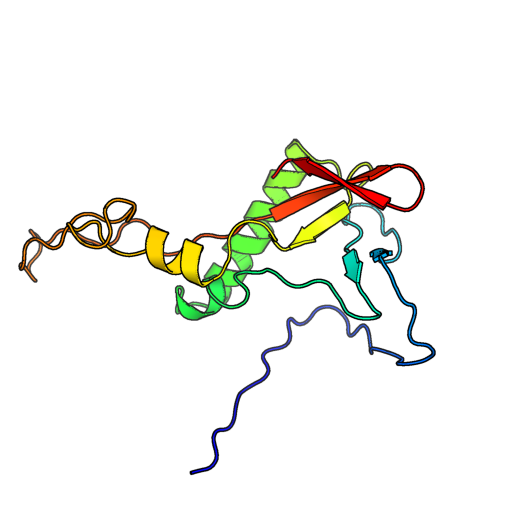 N . THR A 1 120 ? 19.738 0.874 -22.921 1.00 95.44 120 THR A N 1
ATOM 921 C CA . THR A 1 120 ? 20.359 0.843 -21.587 1.00 95.44 120 THR A CA 1
ATOM 922 C C . THR A 1 120 ? 21.115 2.126 -21.244 1.00 95.44 120 THR A C 1
ATOM 924 O O . THR A 1 120 ? 21.607 2.245 -20.126 1.00 95.44 120 THR A O 1
ATOM 927 N N . ASP A 1 121 ? 21.223 3.062 -22.190 1.00 96.19 121 ASP A N 1
ATOM 928 C CA . ASP A 1 121 ? 21.820 4.385 -21.992 1.00 96.19 121 ASP A CA 1
ATOM 929 C C . ASP A 1 121 ? 20.811 5.381 -21.393 1.00 96.19 121 ASP A C 1
ATOM 931 O O . ASP A 1 121 ? 19.683 5.020 -21.052 1.00 96.19 121 ASP A O 1
ATOM 935 N N . ASP A 1 122 ? 21.197 6.651 -21.293 1.00 96.06 122 ASP A N 1
ATOM 936 C CA . ASP A 1 122 ? 20.360 7.719 -20.731 1.00 96.06 122 ASP A CA 1
ATOM 937 C C . ASP A 1 122 ? 19.073 7.990 -21.530 1.00 96.06 122 ASP A C 1
ATOM 939 O O . ASP A 1 122 ? 18.180 8.684 -21.049 1.00 96.06 122 ASP A O 1
ATOM 943 N N . SER A 1 123 ? 18.938 7.432 -22.737 1.00 96.88 123 SER A N 1
ATOM 944 C CA . SER A 1 123 ? 17.717 7.514 -23.541 1.00 96.88 123 SER A CA 1
ATOM 945 C C . SER A 1 123 ? 16.759 6.332 -23.324 1.00 96.88 123 SER A C 1
ATOM 947 O O . SER A 1 123 ? 15.753 6.209 -24.033 1.00 96.88 123 SER A O 1
ATOM 949 N N . ARG A 1 124 ? 17.046 5.452 -22.353 1.00 97.81 124 ARG A N 1
ATOM 950 C CA . ARG A 1 124 ? 16.140 4.379 -21.916 1.00 97.81 124 ARG A CA 1
ATOM 951 C C . ARG A 1 124 ? 14.854 4.926 -21.311 1.00 97.81 124 ARG A C 1
ATOM 953 O O . ARG A 1 124 ? 14.865 5.936 -20.616 1.00 97.81 124 ARG A O 1
ATOM 960 N N . ASN A 1 125 ? 13.764 4.185 -21.476 1.00 98.12 125 ASN A N 1
ATOM 961 C CA . ASN A 1 125 ? 12.534 4.435 -20.730 1.00 98.12 125 ASN A CA 1
ATOM 962 C C . ASN A 1 125 ? 12.726 3.943 -19.281 1.00 98.12 125 ASN A C 1
ATOM 964 O O . ASN A 1 125 ? 12.842 2.730 -19.070 1.00 98.12 125 ASN A O 1
ATOM 968 N N . PRO A 1 126 ? 12.798 4.814 -18.259 1.00 97.06 126 PRO A N 1
ATOM 969 C CA . PRO A 1 126 ? 13.051 4.367 -16.893 1.00 97.06 126 PRO A CA 1
ATOM 970 C C . PRO A 1 126 ? 11.787 3.777 -16.248 1.00 97.06 126 PRO A C 1
ATOM 972 O O . PRO A 1 126 ? 10.685 3.877 -16.783 1.00 97.06 126 PRO A O 1
ATOM 975 N N . THR A 1 127 ? 11.959 3.155 -15.083 1.00 96.00 127 THR A N 1
ATOM 976 C CA . THR A 1 127 ? 10.855 2.841 -14.168 1.00 96.00 127 THR A CA 1
ATOM 977 C C . THR A 1 127 ? 10.549 4.105 -13.369 1.00 96.00 127 THR A C 1
ATOM 979 O O . THR A 1 127 ? 11.447 4.644 -12.725 1.00 96.00 127 THR A O 1
ATOM 982 N N . TYR A 1 128 ? 9.311 4.585 -13.428 1.00 96.88 128 TYR A N 1
ATOM 983 C CA . TYR A 1 128 ? 8.841 5.749 -12.675 1.00 96.88 128 TYR A CA 1
ATOM 984 C C . TYR A 1 128 ? 8.077 5.345 -11.413 1.00 96.88 128 TYR A C 1
ATOM 986 O O . TYR A 1 128 ? 8.259 5.953 -10.362 1.00 96.88 128 TYR A O 1
ATOM 994 N N . VAL A 1 129 ? 7.229 4.318 -11.505 1.00 96.75 129 VAL A N 1
ATOM 995 C CA . VAL A 1 129 ? 6.425 3.832 -10.379 1.00 96.75 129 VAL A CA 1
ATOM 996 C C . VAL A 1 129 ? 7.131 2.630 -9.770 1.00 96.75 129 VAL A C 1
ATOM 998 O O . VAL A 1 129 ? 7.140 1.551 -10.359 1.00 96.75 129 VAL A O 1
ATOM 1001 N N . GLN A 1 130 ? 7.759 2.831 -8.614 1.00 94.31 130 GLN A N 1
ATOM 1002 C CA . GLN A 1 130 ? 8.577 1.805 -7.963 1.00 94.31 130 GLN A CA 1
ATOM 1003 C C . GLN A 1 130 ? 7.761 0.889 -7.047 1.00 94.31 130 GLN A C 1
ATOM 1005 O O . GLN A 1 130 ? 8.049 -0.296 -6.932 1.00 94.31 130 GLN A O 1
ATOM 1010 N N . THR A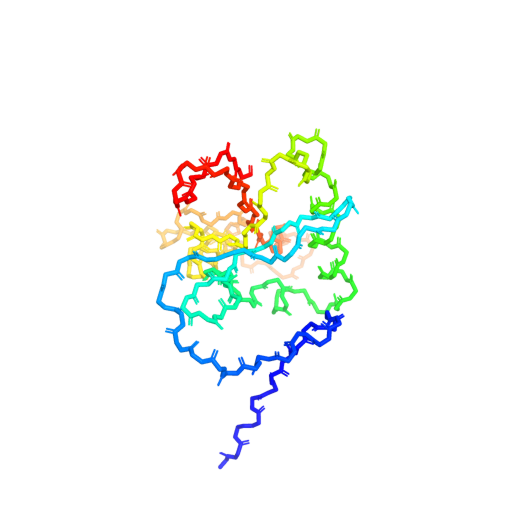 1 131 ? 6.752 1.436 -6.374 1.00 94.88 131 THR A N 1
ATOM 1011 C CA . THR A 1 131 ? 5.942 0.712 -5.396 1.00 94.88 131 THR A CA 1
ATOM 1012 C C . THR A 1 131 ? 4.529 1.275 -5.351 1.00 94.88 131 THR A C 1
ATOM 1014 O O . THR A 1 131 ? 4.282 2.400 -5.787 1.00 94.88 131 THR A O 1
ATOM 1017 N N . LEU A 1 132 ? 3.601 0.484 -4.825 1.00 95.62 132 LEU A N 1
ATOM 1018 C CA . LEU A 1 132 ? 2.209 0.855 -4.631 1.00 95.62 132 LEU A CA 1
ATOM 1019 C C . LEU A 1 132 ? 1.697 0.154 -3.373 1.00 95.62 132 LEU A C 1
ATOM 1021 O O . LEU A 1 132 ? 2.005 -1.012 -3.128 1.00 95.62 132 LEU A O 1
ATOM 1025 N N . THR A 1 133 ? 0.931 0.882 -2.565 1.00 95.56 133 THR A N 1
ATOM 1026 C CA . THR A 1 133 ? 0.286 0.358 -1.360 1.00 95.56 133 THR A CA 1
ATOM 1027 C C . THR A 1 133 ? -1.125 0.918 -1.242 1.00 95.56 133 THR A C 1
ATOM 1029 O O . THR A 1 133 ? -1.423 1.979 -1.790 1.00 95.56 133 THR A O 1
ATOM 1032 N N . GLU A 1 134 ? -1.977 0.202 -0.521 1.00 98.12 134 GLU A N 1
ATOM 1033 C CA . GLU A 1 134 ? -3.380 0.534 -0.282 1.00 98.12 134 GLU A CA 1
ATOM 1034 C C . GLU A 1 134 ? -3.642 0.580 1.231 1.00 98.12 134 GLU A C 1
ATOM 1036 O O . GLU A 1 134 ? -3.131 -0.249 1.995 1.00 98.12 134 GLU A O 1
ATOM 1041 N N . GLN A 1 135 ? -4.441 1.557 1.662 1.00 98.56 135 GLN A N 1
ATOM 1042 C CA . GLN A 1 135 ? -4.872 1.736 3.045 1.00 98.56 135 GLN A CA 1
ATOM 1043 C C . GLN A 1 135 ? -6.395 1.807 3.084 1.00 98.56 135 GLN A C 1
ATOM 1045 O O . GLN A 1 135 ? -6.971 2.736 2.539 1.00 98.56 135 GLN A O 1
ATOM 1050 N N . ASP A 1 136 ? -7.044 0.869 3.766 1.00 98.62 136 ASP A N 1
ATOM 1051 C CA . ASP A 1 136 ? -8.501 0.836 3.854 1.00 98.62 136 ASP A CA 1
ATOM 1052 C C . ASP A 1 136 ? -8.968 1.525 5.142 1.00 98.62 136 ASP A C 1
ATOM 1054 O O . ASP A 1 136 ? -8.483 1.240 6.246 1.00 98.62 136 ASP A O 1
ATOM 1058 N N . PHE A 1 137 ? -9.980 2.385 5.027 1.00 98.62 137 PHE A N 1
ATOM 1059 C CA . PHE A 1 137 ? -10.607 3.068 6.156 1.00 98.62 137 PHE A CA 1
ATOM 1060 C C . PHE A 1 137 ? -12.042 2.586 6.342 1.00 98.62 137 PHE A C 1
ATOM 1062 O O . PHE A 1 137 ? -12.941 2.832 5.531 1.00 98.62 137 PHE A O 1
ATOM 1069 N N . MET A 1 138 ? -12.261 1.893 7.455 1.00 98.25 138 MET A N 1
ATOM 1070 C CA . MET A 1 138 ? -13.504 1.196 7.761 1.00 98.25 138 MET A CA 1
ATOM 1071 C C . MET A 1 138 ? -14.337 1.976 8.780 1.00 98.25 138 MET A C 1
ATOM 1073 O O . MET A 1 138 ? -13.797 2.589 9.702 1.00 98.25 138 MET A O 1
ATOM 1077 N N . SER A 1 139 ? -15.661 1.889 8.674 1.00 96.56 139 SER A N 1
ATOM 1078 C CA . SER A 1 139 ? -16.598 2.303 9.724 1.00 96.56 139 SER A CA 1
ATOM 1079 C C . SER A 1 139 ? -17.354 1.094 10.271 1.00 96.56 139 SER A C 1
ATOM 1081 O O . SER A 1 139 ? -17.508 0.072 9.597 1.00 96.56 139 SER A O 1
ATOM 1083 N N . LYS A 1 140 ? -17.808 1.188 11.524 1.00 92.38 140 LYS A N 1
ATOM 1084 C CA . LYS A 1 140 ? -18.649 0.149 12.128 1.00 92.38 140 LYS A CA 1
ATOM 1085 C C . LYS A 1 140 ? -20.072 0.256 11.599 1.00 92.38 140 LYS A C 1
ATOM 1087 O O . LYS A 1 140 ? -20.672 1.327 11.656 1.00 92.38 140 LYS A O 1
ATOM 1092 N N . GLN A 1 141 ? -20.638 -0.872 11.191 1.00 89.06 141 GLN A N 1
ATOM 1093 C CA . GLN A 1 141 ? -22.048 -1.004 10.857 1.00 89.06 141 GLN A CA 1
ATOM 1094 C C . GLN A 1 141 ? -22.631 -2.187 11.637 1.00 89.06 141 GLN A C 1
ATOM 1096 O O . GLN A 1 141 ? -22.546 -3.340 11.225 1.00 89.06 141 GLN A O 1
ATOM 1101 N N . GLY A 1 142 ? -23.196 -1.899 12.813 1.00 84.88 142 GLY A N 1
ATOM 1102 C CA . GLY A 1 142 ? -23.600 -2.943 13.756 1.00 84.88 142 GLY A CA 1
ATOM 1103 C C . GLY A 1 142 ? -22.384 -3.720 14.266 1.00 84.88 142 GLY A C 1
ATOM 1104 O O . GLY A 1 142 ? -21.480 -3.126 14.854 1.00 84.88 142 GLY A O 1
ATOM 1105 N N . ASN A 1 143 ? -22.370 -5.033 14.024 1.00 81.62 143 ASN A N 1
ATOM 1106 C CA . ASN A 1 143 ? -21.256 -5.916 14.386 1.00 81.62 143 ASN A CA 1
ATOM 1107 C C . ASN A 1 143 ? -20.207 -6.063 13.271 1.00 81.62 143 ASN A C 1
ATOM 1109 O O . ASN A 1 143 ? -19.162 -6.665 13.512 1.00 81.62 143 ASN A O 1
ATOM 1113 N N . ASP A 1 144 ? -20.466 -5.506 12.086 1.00 88.12 144 ASP A N 1
ATOM 1114 C CA . ASP A 1 144 ? -19.602 -5.637 10.916 1.00 88.12 144 ASP A CA 1
ATOM 1115 C C . ASP A 1 144 ? -18.804 -4.354 10.646 1.00 88.12 144 ASP A C 1
ATOM 1117 O O . ASP A 1 144 ? -19.091 -3.273 11.175 1.00 88.12 144 ASP A O 1
ATOM 1121 N N . LEU A 1 145 ? -17.784 -4.480 9.798 1.00 94.62 145 LEU A N 1
ATOM 1122 C CA . LEU A 1 145 ? -17.010 -3.360 9.273 1.00 94.62 145 LEU A CA 1
ATOM 1123 C C . LEU A 1 145 ? -17.373 -3.119 7.811 1.00 94.62 145 LEU A C 1
ATOM 1125 O O . LEU A 1 145 ? -17.439 -4.058 7.020 1.00 94.62 145 LEU A O 1
ATOM 1129 N N . LYS A 1 146 ? -17.558 -1.852 7.447 1.00 96.38 146 LYS A N 1
ATOM 1130 C CA . LYS A 1 146 ? -17.844 -1.424 6.078 1.00 96.38 146 LYS A CA 1
ATOM 1131 C C . LYS A 1 146 ? -16.757 -0.483 5.574 1.00 96.38 146 LYS A C 1
ATOM 1133 O O . LYS A 1 146 ? -16.405 0.481 6.259 1.00 96.38 146 LYS A O 1
ATOM 1138 N N . LEU A 1 147 ? -16.273 -0.728 4.355 1.00 97.75 147 LEU A N 1
ATOM 1139 C CA . LEU A 1 147 ? -15.350 0.184 3.682 1.00 97.75 147 LEU A CA 1
ATOM 1140 C C . LEU A 1 147 ? -16.010 1.551 3.513 1.00 97.75 147 LEU A C 1
ATOM 1142 O O . LEU A 1 147 ? -17.129 1.657 3.009 1.00 97.75 147 LEU A O 1
ATOM 1146 N N . SER A 1 148 ? -15.315 2.586 3.968 1.00 97.75 148 SER A N 1
ATOM 1147 C CA . SER A 1 148 ? -15.785 3.970 3.912 1.00 97.75 148 SER A CA 1
ATOM 1148 C C . SER A 1 148 ? -14.864 4.869 3.091 1.00 97.75 148 SER A C 1
ATOM 1150 O O . SER A 1 148 ? -15.304 5.920 2.635 1.00 97.75 148 SER A O 1
ATOM 1152 N N . GLY A 1 149 ? -13.625 4.440 2.856 1.00 97.88 149 GLY A N 1
ATOM 1153 C CA . GLY A 1 149 ? -12.705 5.056 1.913 1.00 97.88 149 GLY A CA 1
ATOM 1154 C C . GLY A 1 149 ? -11.391 4.289 1.837 1.00 97.88 149 GLY A C 1
ATOM 1155 O O . GLY A 1 149 ? -11.157 3.386 2.642 1.00 97.88 149 GLY A O 1
ATOM 1156 N N . MET A 1 150 ? -10.580 4.668 0.857 1.00 96.62 150 MET A N 1
ATOM 1157 C CA . MET A 1 150 ? -9.214 4.205 0.615 1.00 96.62 150 MET A CA 1
ATOM 1158 C C . MET A 1 150 ? -8.362 5.435 0.302 1.00 96.62 150 MET A C 1
ATOM 1160 O O . MET A 1 150 ? -8.936 6.363 -0.322 1.00 96.62 150 MET A O 1
#

Radius of gyration: 18.62 Å; chains: 1; bounding box: 45×41×50 Å

Sequence (150 aa):
MLTVGGLYFFNMNRVSPTATKKASGVQITQSTPGQYQTVIKDGRYLVSAARGITATSEPNQLDVKHFESSLLELSKSQFKPAQYIFQEGQYLTADTVTNLLARQSNDNPNGLNPEDNGKTDDSRNPTYVQTLTEQDFMSKQGNDLKLSGM